Protein AF-A0A1H1LY34-F1 (afdb_monomer_lite)

pLDDT: mean 82.19, std 19.35, range [42.66, 97.94]

Radius of gyration: 26.0 Å; chains: 1; bounding box: 48×31×89 Å

Organism: NCBI:txid441500

Secondary structure (DSSP, 8-state):
-HHHHHHHHHHHHHHHHHHHHHHHHHHHHHHHHHHHHHHHHTT--HHHHHHHHTS-HHHHHHHHHHHSPPP--------------------

Structure (mmCIF, N/CA/C/O backbone):
data_AF-A0A1H1LY34-F1
#
_entry.id   AF-A0A1H1LY34-F1
#
loop_
_atom_site.group_PDB
_atom_site.id
_atom_site.type_symbol
_atom_site.label_atom_id
_atom_site.label_alt_id
_atom_site.label_comp_id
_atom_site.label_asym_id
_atom_site.label_entity_id
_atom_site.label_seq_id
_atom_site.pdbx_PDB_ins_code
_atom_site.Cartn_x
_atom_site.Cartn_y
_atom_site.Cartn_z
_atom_site.occupancy
_atom_site.B_iso_or_equiv
_atom_site.auth_seq_id
_atom_site.auth_comp_id
_atom_site.auth_asym_id
_atom_site.auth_atom_id
_atom_site.pdbx_PDB_model_num
ATOM 1 N N . MET A 1 1 ? 31.970 -4.630 -25.038 1.00 62.47 1 MET A N 1
ATOM 2 C CA . MET A 1 1 ? 31.730 -3.167 -24.965 1.00 62.47 1 MET A CA 1
ATOM 3 C C . MET A 1 1 ? 30.331 -2.700 -25.382 1.00 62.47 1 MET A C 1
ATOM 5 O O . MET A 1 1 ? 29.576 -2.367 -24.483 1.00 62.47 1 MET A O 1
ATOM 9 N N . ARG A 1 2 ? 29.911 -2.659 -26.665 1.00 70.25 2 ARG A N 1
ATOM 10 C CA . ARG A 1 2 ? 28.569 -2.104 -27.017 1.00 70.25 2 ARG A CA 1
ATOM 11 C C . ARG A 1 2 ? 27.383 -2.903 -26.447 1.00 70.25 2 ARG A C 1
ATOM 13 O O . ARG A 1 2 ? 26.381 -2.316 -26.056 1.00 70.25 2 ARG A O 1
ATOM 20 N N . VAL A 1 3 ? 27.515 -4.229 -26.368 1.00 77.06 3 VAL A N 1
ATOM 21 C CA . VAL A 1 3 ? 26.479 -5.127 -25.822 1.00 77.06 3 VAL A CA 1
ATOM 22 C C . VAL A 1 3 ? 26.350 -4.988 -24.300 1.00 77.06 3 VAL A C 1
ATOM 24 O O .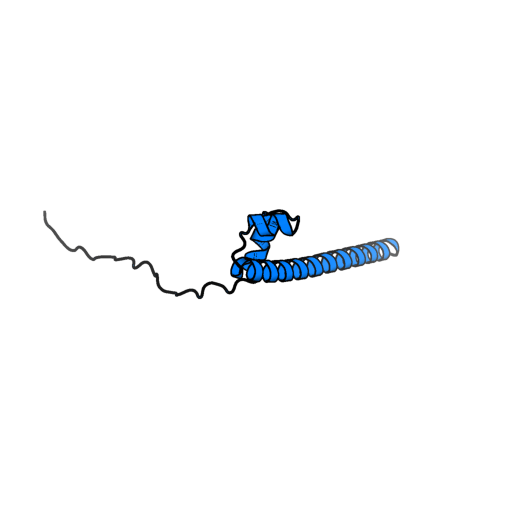 VAL A 1 3 ? 25.238 -4.943 -23.784 1.00 77.06 3 VAL A O 1
ATOM 27 N N . GLU A 1 4 ? 27.466 -4.842 -23.583 1.00 83.88 4 GLU A N 1
ATOM 28 C CA . GLU A 1 4 ? 27.462 -4.623 -22.128 1.00 83.88 4 GLU A CA 1
ATOM 29 C C . GLU A 1 4 ? 26.876 -3.264 -21.759 1.00 83.88 4 GLU A C 1
ATOM 31 O O . GLU A 1 4 ? 26.046 -3.200 -20.861 1.00 83.88 4 GLU A O 1
ATOM 36 N N . ALA A 1 5 ? 27.214 -2.202 -22.498 1.00 87.38 5 ALA A N 1
ATOM 37 C CA . ALA A 1 5 ? 26.623 -0.881 -22.283 1.00 87.38 5 ALA A CA 1
ATOM 38 C C . ALA A 1 5 ? 25.097 -0.892 -22.503 1.00 87.38 5 ALA A C 1
ATOM 40 O O . ALA A 1 5 ? 24.345 -0.305 -21.728 1.00 87.38 5 ALA A O 1
ATOM 41 N N . ALA A 1 6 ? 24.617 -1.609 -23.525 1.00 89.62 6 ALA A N 1
ATOM 42 C CA . ALA A 1 6 ? 23.183 -1.763 -23.769 1.00 89.62 6 ALA A CA 1
ATOM 43 C C . ALA A 1 6 ? 22.483 -2.599 -22.681 1.00 89.62 6 ALA A C 1
ATOM 45 O O . ALA A 1 6 ? 21.367 -2.268 -22.279 1.00 89.62 6 ALA A O 1
ATOM 46 N N . ARG A 1 7 ? 23.128 -3.665 -22.185 1.00 93.44 7 ARG A N 1
ATOM 47 C CA . ARG A 1 7 ? 22.621 -4.475 -21.065 1.00 93.44 7 ARG A CA 1
ATOM 48 C C . ARG A 1 7 ? 22.534 -3.649 -19.783 1.00 93.44 7 ARG A C 1
ATOM 50 O O . ARG A 1 7 ? 21.496 -3.676 -19.131 1.00 93.44 7 ARG A O 1
ATOM 57 N N . GLN A 1 8 ? 23.586 -2.897 -19.470 1.00 95.75 8 GLN A N 1
ATOM 58 C CA . GLN A 1 8 ? 23.651 -2.029 -18.299 1.00 95.75 8 GLN A CA 1
ATOM 59 C C . GLN A 1 8 ? 22.534 -0.980 -18.327 1.00 95.75 8 GLN A C 1
ATOM 61 O O . GLN A 1 8 ? 21.766 -0.881 -17.377 1.00 95.75 8 GLN A O 1
ATOM 66 N N . LYS A 1 9 ? 22.337 -0.306 -19.468 1.00 94.25 9 LYS A N 1
ATOM 67 C CA . LYS A 1 9 ? 21.251 0.671 -19.633 1.00 94.25 9 LYS A CA 1
ATOM 68 C C . LYS A 1 9 ? 19.858 0.064 -19.423 1.00 94.25 9 LYS A C 1
ATOM 70 O O . LYS A 1 9 ? 18.994 0.694 -18.827 1.00 94.25 9 LYS A O 1
ATOM 75 N N . ARG A 1 10 ? 19.608 -1.157 -19.914 1.00 95.81 10 ARG A N 1
ATOM 76 C CA . ARG A 1 10 ? 18.315 -1.839 -19.694 1.00 95.81 10 ARG A CA 1
ATOM 77 C C . ARG A 1 10 ? 18.098 -2.190 -18.227 1.00 95.81 10 ARG A C 1
ATOM 79 O O . ARG A 1 10 ? 16.979 -2.067 -17.744 1.00 95.81 10 ARG A O 1
ATOM 86 N N . MET A 1 11 ? 19.155 -2.617 -17.542 1.00 96.00 11 MET A N 1
ATOM 87 C CA . MET A 1 11 ? 19.107 -2.907 -16.113 1.00 96.00 11 MET A CA 1
ATOM 88 C C . MET A 1 11 ? 18.802 -1.643 -15.308 1.00 96.00 11 MET A C 1
ATOM 90 O O . MET A 1 11 ? 17.920 -1.675 -14.463 1.00 96.00 11 MET A O 1
ATOM 94 N N . GLU A 1 12 ? 19.452 -0.523 -15.620 1.00 96.56 12 GLU A N 1
ATOM 95 C CA . GLU A 1 12 ? 19.187 0.767 -14.970 1.00 96.56 12 GLU A CA 1
ATOM 96 C C . GLU A 1 12 ? 17.734 1.211 -15.152 1.00 96.56 12 GLU A C 1
ATOM 98 O O . GLU A 1 12 ? 17.078 1.560 -14.178 1.00 96.56 12 GLU A O 1
ATOM 103 N N . VAL A 1 13 ? 17.190 1.121 -16.370 1.00 97.50 13 VAL A N 1
ATOM 104 C CA . VAL A 1 13 ? 15.778 1.453 -16.629 1.00 97.50 13 VAL A CA 1
ATOM 105 C C . VAL A 1 13 ? 14.830 0.547 -15.839 1.00 97.50 13 VAL A C 1
ATOM 107 O O . VAL A 1 13 ? 13.856 1.031 -15.266 1.00 97.50 13 VAL A O 1
ATOM 110 N N . ALA A 1 14 ? 15.113 -0.757 -15.785 1.00 96.94 14 ALA A N 1
ATOM 111 C CA . ALA A 1 14 ? 14.300 -1.702 -15.026 1.00 96.94 14 ALA A CA 1
ATOM 112 C C . ALA A 1 14 ? 14.340 -1.407 -13.518 1.00 96.94 14 ALA A C 1
ATOM 114 O O . ALA A 1 14 ? 13.299 -1.423 -12.868 1.00 96.94 14 ALA A O 1
ATOM 115 N N . LEU A 1 15 ? 15.521 -1.094 -12.979 1.00 97.88 15 LEU A N 1
ATOM 116 C CA . LEU A 1 15 ? 15.691 -0.740 -11.571 1.00 97.88 15 LEU A CA 1
ATOM 117 C C . LEU A 1 15 ? 14.966 0.560 -11.226 1.00 97.88 15 LEU A C 1
ATOM 119 O O . LEU A 1 15 ? 14.229 0.587 -10.251 1.00 97.88 15 LEU A O 1
ATOM 123 N N . VAL A 1 16 ? 15.103 1.605 -12.047 1.00 97.94 16 VAL A N 1
ATOM 124 C CA . VAL A 1 16 ? 14.378 2.871 -11.844 1.00 97.94 16 VAL A CA 1
ATOM 125 C C . VAL A 1 16 ? 12.870 2.633 -11.824 1.00 97.94 16 VAL A C 1
ATOM 127 O O . VAL A 1 16 ? 12.193 3.095 -10.913 1.00 97.94 16 VAL A O 1
ATOM 130 N N . SER A 1 17 ? 12.344 1.856 -12.775 1.00 96.44 17 SER A N 1
ATOM 131 C CA . SER A 1 17 ? 10.917 1.526 -12.798 1.00 96.44 17 SER A CA 1
ATOM 132 C C . SER A 1 17 ? 10.471 0.744 -11.561 1.00 96.44 17 SER A C 1
ATOM 134 O O . SER A 1 17 ? 9.350 0.948 -11.101 1.00 96.44 17 SER A O 1
ATOM 136 N N . ALA A 1 18 ? 11.311 -0.158 -11.047 1.00 97.31 18 ALA A N 1
ATOM 137 C CA . ALA A 1 18 ? 11.007 -0.921 -9.843 1.00 97.31 18 ALA A CA 1
ATOM 138 C C . ALA A 1 18 ? 10.989 -0.020 -8.602 1.00 97.31 18 ALA A C 1
ATOM 140 O O . ALA A 1 18 ? 10.038 -0.089 -7.832 1.00 97.31 18 ALA A O 1
ATOM 141 N N . PHE A 1 19 ? 11.980 0.863 -8.444 1.00 96.12 19 PHE A N 1
ATOM 142 C CA . PHE A 1 19 ? 12.022 1.808 -7.326 1.00 96.12 19 PHE A CA 1
ATOM 143 C C . PHE A 1 19 ? 10.828 2.759 -7.340 1.00 96.12 19 PHE A C 1
ATOM 145 O O . PHE A 1 19 ? 10.146 2.877 -6.333 1.00 96.12 19 PHE A O 1
ATOM 152 N N . SER A 1 20 ? 10.471 3.324 -8.497 1.00 95.94 20 SER A N 1
ATOM 153 C CA . SER A 1 20 ? 9.285 4.185 -8.589 1.00 95.94 20 SER A CA 1
ATOM 154 C C . SER A 1 20 ? 7.979 3.457 -8.245 1.00 95.94 20 SER A C 1
ATOM 156 O O . SER A 1 20 ? 7.057 4.070 -7.716 1.00 95.94 20 SER A O 1
ATOM 158 N N . ALA A 1 21 ? 7.876 2.157 -8.541 1.00 97.12 21 ALA A N 1
ATOM 159 C CA . ALA A 1 21 ? 6.715 1.361 -8.147 1.00 97.12 21 ALA A CA 1
ATOM 160 C C . ALA A 1 21 ? 6.677 1.095 -6.632 1.00 97.12 21 ALA A C 1
ATOM 162 O O . ALA A 1 21 ? 5.590 1.042 -6.061 1.00 97.12 21 ALA A O 1
ATOM 163 N N . VAL A 1 22 ? 7.843 0.944 -5.993 1.00 96.31 22 VAL A N 1
ATOM 164 C CA . VAL A 1 22 ? 7.963 0.825 -4.533 1.00 96.31 22 VAL A CA 1
ATOM 165 C C . VAL A 1 22 ? 7.566 2.136 -3.858 1.00 96.31 22 VAL A C 1
ATOM 167 O O . VAL A 1 22 ? 6.692 2.104 -2.999 1.00 96.31 22 VAL A O 1
ATOM 170 N N . ASP A 1 23 ? 8.091 3.275 -4.310 1.00 95.19 23 ASP A N 1
ATOM 171 C CA . ASP A 1 23 ? 7.748 4.591 -3.749 1.00 95.19 23 ASP A CA 1
ATOM 172 C C . ASP A 1 23 ? 6.235 4.856 -3.841 1.00 95.19 23 ASP A C 1
ATOM 174 O O . ASP A 1 23 ? 5.583 5.223 -2.865 1.00 95.19 23 ASP A O 1
ATOM 178 N N . ALA A 1 24 ? 5.634 4.580 -5.005 1.00 95.94 24 ALA A N 1
ATOM 179 C CA . ALA A 1 24 ? 4.192 4.723 -5.193 1.00 95.94 24 ALA A CA 1
ATOM 180 C C . ALA A 1 24 ? 3.378 3.766 -4.302 1.00 95.94 24 ALA A C 1
ATOM 182 O O . ALA A 1 24 ? 2.272 4.105 -3.874 1.00 95.94 24 ALA A O 1
ATOM 183 N N . HIS A 1 25 ? 3.902 2.567 -4.025 1.00 94.50 25 HIS A N 1
ATOM 184 C CA . HIS A 1 25 ? 3.276 1.628 -3.101 1.00 94.50 25 HIS A CA 1
ATOM 185 C C . HIS A 1 25 ? 3.352 2.123 -1.653 1.00 94.50 25 HIS A C 1
ATOM 187 O O . HIS A 1 25 ? 2.347 2.057 -0.949 1.00 94.50 25 HIS A O 1
ATOM 193 N N . GLU A 1 26 ? 4.493 2.662 -1.222 1.00 94.00 26 GLU A N 1
ATOM 194 C CA . GLU A 1 26 ? 4.650 3.258 0.109 1.00 94.00 26 GLU A CA 1
ATOM 195 C C . GLU A 1 26 ? 3.694 4.440 0.306 1.00 94.00 26 GLU A C 1
ATOM 197 O O . GLU A 1 26 ? 2.947 4.470 1.286 1.00 94.00 26 GLU A O 1
ATOM 202 N N . GLU A 1 27 ? 3.613 5.358 -0.662 1.00 95.62 27 GLU A N 1
ATOM 203 C CA . GLU A 1 27 ? 2.650 6.466 -0.624 1.00 95.62 27 GLU A CA 1
ATOM 204 C C . GLU A 1 27 ? 1.195 5.976 -0.544 1.00 95.62 27 GLU A C 1
ATOM 206 O O . GLU A 1 27 ? 0.369 6.560 0.166 1.00 95.62 27 GLU A O 1
ATOM 211 N N . ALA A 1 28 ? 0.859 4.908 -1.273 1.00 95.19 28 ALA A N 1
ATOM 212 C CA . ALA A 1 28 ? -0.471 4.310 -1.227 1.00 95.19 28 ALA A CA 1
ATOM 213 C C . ALA A 1 28 ? -0.764 3.668 0.138 1.00 95.19 28 ALA A C 1
ATOM 215 O O . ALA A 1 28 ? -1.880 3.803 0.641 1.00 95.19 28 ALA A O 1
ATOM 216 N N . MET A 1 29 ? 0.223 3.009 0.751 1.00 95.62 29 MET A N 1
ATOM 217 C CA . MET A 1 29 ? 0.097 2.401 2.079 1.00 95.62 29 MET A CA 1
ATOM 218 C C . MET A 1 29 ? -0.078 3.447 3.181 1.00 95.62 29 MET A C 1
ATOM 220 O O . MET A 1 29 ? -0.874 3.225 4.091 1.00 95.62 29 MET A O 1
ATOM 224 N N . ILE A 1 30 ? 0.588 4.600 3.076 1.00 94.31 30 ILE A N 1
ATOM 225 C CA . ILE A 1 30 ? 0.398 5.726 4.003 1.00 94.31 30 ILE A CA 1
ATOM 226 C C . ILE A 1 30 ? -1.029 6.272 3.890 1.00 94.31 30 ILE A C 1
ATOM 228 O O . ILE A 1 30 ? -1.745 6.315 4.884 1.00 94.31 30 ILE A O 1
ATOM 232 N N . LYS A 1 31 ? -1.497 6.598 2.678 1.00 95.25 31 LYS A N 1
ATOM 233 C CA . LYS A 1 31 ? -2.877 7.085 2.471 1.00 95.25 31 LYS A CA 1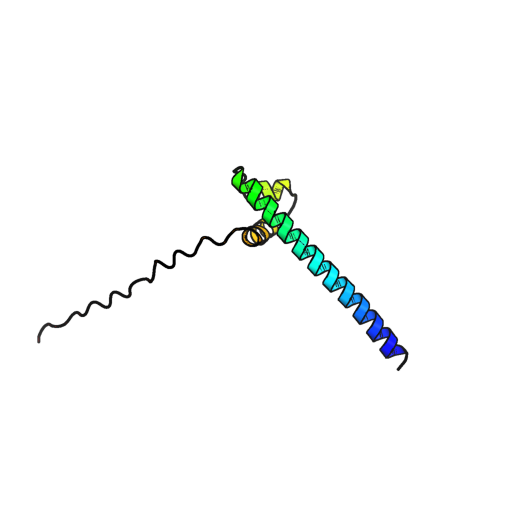
ATOM 234 C C . LYS A 1 31 ? -3.925 6.077 2.933 1.00 95.25 31 LYS A C 1
ATOM 236 O O . LYS A 1 31 ? -4.970 6.456 3.457 1.00 95.25 31 LYS A O 1
ATOM 241 N N . LEU A 1 32 ? -3.655 4.785 2.734 1.00 95.38 32 LEU A N 1
ATOM 242 C CA . LEU A 1 32 ? -4.493 3.730 3.283 1.00 95.38 32 LEU A CA 1
ATOM 243 C C . LEU A 1 32 ? -4.491 3.793 4.813 1.00 95.38 32 LEU A C 1
ATOM 245 O O . LEU A 1 32 ? -5.564 3.801 5.399 1.00 95.38 32 LEU A O 1
ATOM 249 N N . GLY A 1 33 ? -3.327 3.881 5.458 1.00 94.94 33 GLY A N 1
ATOM 250 C CA . GLY A 1 33 ? -3.208 4.016 6.911 1.00 94.94 33 GLY A CA 1
ATOM 251 C C . GLY A 1 33 ? -4.014 5.191 7.468 1.00 94.94 33 GLY A C 1
ATOM 252 O O . GLY A 1 33 ? -4.806 4.990 8.3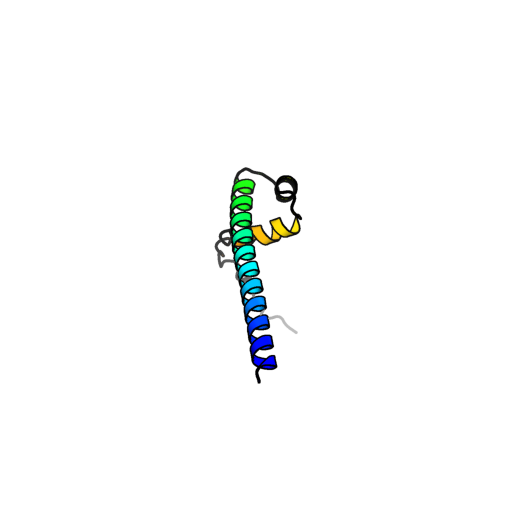89 1.00 94.94 33 GLY A O 1
ATOM 253 N N . GLU A 1 34 ? -3.886 6.377 6.867 1.00 94.81 34 GLU A N 1
ATOM 254 C CA . GLU A 1 34 ? -4.659 7.582 7.216 1.00 94.81 34 GLU A CA 1
ATOM 255 C C . GLU A 1 34 ? -6.169 7.320 7.143 1.00 94.81 34 GLU A C 1
ATOM 257 O O . GLU A 1 34 ? -6.893 7.541 8.115 1.00 94.81 34 GLU A O 1
ATOM 262 N N . ALA A 1 35 ? -6.643 6.754 6.029 1.00 94.75 35 ALA A N 1
ATOM 263 C CA . ALA A 1 35 ? -8.055 6.433 5.852 1.00 94.75 35 ALA A CA 1
ATOM 264 C C . ALA A 1 35 ? -8.548 5.386 6.860 1.00 94.75 35 ALA A C 1
ATOM 266 O O . ALA A 1 35 ? -9.669 5.483 7.361 1.00 94.75 35 ALA A O 1
ATOM 267 N N . VAL A 1 36 ? -7.736 4.371 7.179 1.00 94.81 36 VAL A N 1
ATOM 268 C CA . VAL A 1 36 ? -8.127 3.368 8.175 1.00 94.81 36 VAL A CA 1
ATOM 269 C C . VAL A 1 36 ? -8.269 4.047 9.540 1.00 94.81 36 VAL A C 1
ATOM 271 O O . VAL A 1 36 ? -9.278 3.781 10.196 1.00 94.81 36 VAL A O 1
ATOM 274 N N . VAL A 1 37 ? -7.334 4.927 9.946 1.00 93.62 37 VAL A N 1
ATOM 275 C CA . VAL A 1 37 ? -7.403 5.719 11.200 1.00 93.62 37 VAL A CA 1
ATOM 276 C C . VAL A 1 37 ? -8.716 6.486 11.288 1.00 93.62 37 VAL A C 1
ATOM 278 O O . VAL A 1 37 ? -9.476 6.259 12.230 1.00 93.62 37 VAL A O 1
ATOM 281 N N . GLU A 1 38 ? -9.044 7.282 10.272 1.00 93.56 38 GLU A N 1
ATOM 282 C CA . GLU A 1 38 ? -10.298 8.042 10.234 1.00 93.56 38 GLU A CA 1
ATOM 283 C C . GLU A 1 38 ? -11.534 7.137 10.356 1.00 93.56 38 GLU A C 1
ATOM 285 O O . GLU A 1 38 ? -12.451 7.410 11.130 1.00 93.56 38 GLU A O 1
ATOM 290 N N . LEU A 1 39 ? -11.565 6.015 9.632 1.00 94.44 39 LEU A N 1
ATOM 291 C CA . LEU A 1 39 ? -12.694 5.081 9.678 1.00 94.44 39 LEU A CA 1
ATOM 292 C C . LEU A 1 39 ? -12.841 4.414 11.051 1.00 94.44 39 LEU A C 1
ATOM 294 O O . LEU A 1 39 ? -13.957 4.176 11.519 1.00 94.44 39 LEU A O 1
ATOM 298 N N . LYS A 1 40 ? -11.731 4.123 11.721 1.00 92.94 40 LYS A N 1
ATOM 299 C CA . LYS A 1 40 ? -11.740 3.543 13.067 1.00 92.94 40 LYS A CA 1
ATOM 300 C C . LYS A 1 40 ? -12.155 4.551 14.128 1.00 92.94 40 LYS A C 1
ATOM 302 O O . LYS A 1 40 ? -12.859 4.150 15.053 1.00 92.94 40 LYS A O 1
ATOM 307 N N . ASP A 1 41 ? -11.820 5.827 13.959 1.00 93.12 41 ASP A N 1
ATOM 308 C CA . ASP A 1 41 ? -12.338 6.914 14.797 1.00 93.12 41 ASP A CA 1
ATOM 309 C C . ASP A 1 41 ? -13.857 7.095 14.622 1.00 93.12 41 ASP A C 1
ATOM 311 O O . ASP A 1 41 ? -14.563 7.429 15.574 1.00 93.12 41 ASP A O 1
ATOM 315 N N . LEU A 1 42 ? -14.394 6.772 13.439 1.00 95.12 42 LEU A N 1
ATOM 316 C CA . LEU A 1 42 ? -15.839 6.687 13.176 1.00 95.12 42 LEU A CA 1
ATOM 317 C C . LEU A 1 42 ? -16.496 5.394 13.706 1.00 95.12 42 LEU A C 1
ATOM 319 O O . LEU A 1 42 ? -17.710 5.224 13.577 1.00 95.12 42 LEU A O 1
ATOM 323 N N . GLY A 1 43 ? -15.725 4.488 14.314 1.00 95.44 43 GLY A N 1
ATOM 324 C CA . GLY A 1 43 ? -16.217 3.254 14.931 1.00 95.44 43 GLY A CA 1
ATOM 325 C C . GLY A 1 43 ? -16.270 2.030 14.011 1.00 95.44 43 GLY A C 1
ATOM 326 O O . GLY A 1 43 ? -16.785 0.989 14.423 1.00 95.44 43 GLY A O 1
ATOM 327 N N . GLU A 1 44 ? -15.734 2.105 12.789 1.00 95.81 44 GLU A N 1
ATOM 328 C CA . GLU A 1 44 ? -15.634 0.937 11.905 1.00 95.81 44 GLU A CA 1
ATOM 329 C C . GLU A 1 44 ? -14.603 -0.076 12.432 1.00 95.81 44 GLU A C 1
ATOM 331 O O . GLU A 1 44 ? -13.613 0.259 13.084 1.00 95.81 44 GLU A O 1
ATOM 336 N N . SER A 1 45 ? -14.813 -1.360 12.140 1.00 94.75 45 SER A N 1
ATOM 337 C CA . SER A 1 45 ? -13.860 -2.419 12.496 1.00 94.75 45 SER A CA 1
ATOM 338 C C . SER A 1 45 ? -12.877 -2.687 11.349 1.00 94.75 45 SER A C 1
ATOM 340 O O . SER A 1 45 ? -13.233 -2.543 10.185 1.00 94.75 45 SER A O 1
ATOM 342 N N . LEU A 1 46 ? -11.648 -3.139 11.648 1.00 92.25 46 LEU A N 1
ATOM 343 C CA . LEU A 1 46 ? -10.659 -3.461 10.600 1.00 92.25 46 LEU A CA 1
ATOM 344 C C . LEU A 1 46 ? -11.179 -4.474 9.552 1.00 92.25 46 LEU A C 1
ATOM 346 O O . LEU A 1 46 ? -10.898 -4.268 8.374 1.00 92.25 46 LEU A O 1
ATOM 350 N N . PRO A 1 47 ? -11.940 -5.532 9.919 1.00 95.50 47 PRO A N 1
ATOM 351 C CA . PRO A 1 47 ? -12.574 -6.410 8.932 1.00 95.50 47 PRO A CA 1
ATOM 352 C C . PRO A 1 47 ? -13.551 -5.675 8.005 1.00 95.50 47 PRO A C 1
ATOM 354 O O . PRO A 1 47 ? -13.440 -5.807 6.795 1.00 95.50 47 PRO A O 1
ATOM 357 N N . SER A 1 48 ? -14.440 -4.843 8.563 1.00 96.00 48 SER A N 1
ATOM 358 C CA . SER A 1 48 ? -15.413 -4.054 7.787 1.00 96.00 48 SER A CA 1
ATOM 359 C C . SER A 1 48 ? -14.724 -3.111 6.795 1.00 96.00 48 SER A C 1
ATOM 361 O O . SER A 1 48 ? -15.134 -2.984 5.642 1.00 96.00 48 SER A O 1
ATOM 363 N N . ILE A 1 49 ? -13.625 -2.484 7.223 1.00 95.62 49 ILE A N 1
ATOM 364 C CA . ILE A 1 49 ? -12.824 -1.594 6.377 1.00 95.62 49 ILE A CA 1
ATOM 365 C C . ILE A 1 49 ? -12.172 -2.373 5.229 1.00 95.62 49 ILE A C 1
ATOM 367 O O . ILE A 1 49 ? -12.233 -1.925 4.085 1.00 95.62 49 ILE A O 1
ATOM 371 N N . ALA A 1 50 ? -11.592 -3.545 5.507 1.00 95.88 50 ALA A N 1
ATOM 372 C CA . ALA A 1 50 ? -11.005 -4.405 4.478 1.00 95.88 50 ALA A CA 1
ATOM 373 C C . ALA A 1 50 ? -12.046 -4.845 3.438 1.00 95.88 50 ALA A C 1
ATOM 375 O O . ALA A 1 50 ? -11.801 -4.727 2.235 1.00 95.88 50 ALA A O 1
ATOM 376 N N . ASP A 1 51 ? -13.233 -5.251 3.898 1.00 95.94 51 ASP A N 1
ATOM 377 C CA . ASP A 1 51 ? -14.344 -5.649 3.032 1.00 95.94 51 ASP A CA 1
ATOM 378 C C . ASP A 1 51 ? -14.813 -4.485 2.144 1.00 95.94 51 ASP A C 1
ATOM 380 O O . ASP A 1 51 ? -15.010 -4.662 0.940 1.00 95.94 51 ASP A O 1
ATOM 384 N N . ARG A 1 52 ? -14.941 -3.276 2.711 1.00 95.00 52 ARG A N 1
ATOM 385 C CA . ARG A 1 52 ? -15.374 -2.064 1.992 1.00 95.00 52 ARG A CA 1
ATOM 386 C C . ARG A 1 52 ? -14.360 -1.602 0.946 1.00 95.00 52 ARG A C 1
ATOM 388 O O . ARG A 1 52 ? -14.752 -1.100 -0.104 1.00 95.00 52 ARG A O 1
ATOM 395 N N . LEU A 1 53 ? -13.072 -1.748 1.239 1.00 91.31 53 LEU A N 1
ATOM 396 C CA . LEU A 1 53 ? -11.984 -1.369 0.337 1.00 91.31 53 LEU A CA 1
ATOM 397 C C . LEU A 1 53 ? -11.621 -2.481 -0.659 1.00 91.31 53 LEU A C 1
ATOM 399 O O . LEU A 1 53 ? -10.791 -2.251 -1.535 1.00 91.31 53 LEU A O 1
ATOM 403 N N . HIS A 1 54 ? -12.245 -3.660 -0.555 1.00 94.94 54 HIS A N 1
ATOM 404 C CA . HIS A 1 54 ? -11.942 -4.841 -1.369 1.00 94.94 54 HIS A CA 1
ATOM 405 C C . HIS A 1 54 ? -10.455 -5.227 -1.350 1.00 94.94 54 HIS A C 1
ATOM 407 O O . HIS A 1 54 ? -9.881 -5.614 -2.370 1.00 94.94 54 HIS A O 1
ATOM 413 N N . VAL A 1 55 ? -9.829 -5.134 -0.178 1.00 94.00 55 VAL A N 1
ATOM 414 C CA . VAL A 1 55 ? -8.429 -5.518 0.043 1.00 94.00 55 VAL A CA 1
ATOM 415 C C . VAL A 1 55 ? -8.332 -6.607 1.101 1.00 94.00 55 VAL A C 1
ATOM 417 O O . VAL A 1 55 ? -9.245 -6.816 1.897 1.00 94.00 55 VAL A O 1
ATOM 420 N N . ASP A 1 56 ? -7.196 -7.300 1.131 1.00 94.81 56 ASP A N 1
ATOM 421 C CA . ASP A 1 56 ? -6.941 -8.284 2.175 1.00 94.81 56 ASP A CA 1
ATOM 422 C C . ASP A 1 56 ? -6.848 -7.607 3.552 1.00 94.81 56 ASP A C 1
ATOM 424 O O . ASP A 1 56 ? -6.251 -6.537 3.717 1.00 94.81 56 ASP A O 1
ATOM 428 N N . ARG A 1 57 ? -7.407 -8.260 4.573 1.00 93.44 57 ARG A N 1
ATOM 429 C CA . ARG A 1 57 ? -7.379 -7.768 5.954 1.00 93.44 57 ARG A CA 1
ATOM 430 C C . ARG A 1 57 ? -5.953 -7.530 6.460 1.00 93.44 57 ARG A C 1
ATOM 432 O O . ARG A 1 57 ? -5.741 -6.628 7.275 1.00 93.44 57 ARG A O 1
ATOM 439 N N . LYS A 1 58 ? -4.979 -8.312 5.992 1.00 94.56 58 LYS A N 1
ATOM 440 C CA . LYS A 1 58 ? -3.566 -8.122 6.310 1.00 94.56 58 LYS A CA 1
ATOM 441 C C . LYS A 1 58 ? -3.070 -6.762 5.820 1.00 94.56 58 LYS A C 1
ATOM 443 O O . LYS A 1 58 ? -2.419 -6.076 6.591 1.00 94.56 58 LYS A O 1
ATOM 448 N N . VAL A 1 59 ? -3.450 -6.329 4.616 1.00 94.69 59 VAL A N 1
ATOM 449 C CA . VAL A 1 59 ? -3.041 -5.026 4.056 1.00 94.69 59 VAL A CA 1
ATOM 450 C C . VAL A 1 59 ? -3.548 -3.877 4.930 1.00 94.69 59 VAL A C 1
ATOM 452 O O . VAL A 1 59 ? -2.791 -2.975 5.267 1.00 94.69 59 VAL A O 1
ATOM 455 N N . VAL A 1 60 ? -4.803 -3.949 5.380 1.00 94.38 60 VAL A N 1
ATOM 456 C CA . VAL A 1 60 ? -5.377 -2.963 6.315 1.00 94.38 60 VAL A CA 1
ATOM 457 C C . VAL A 1 60 ? -4.663 -2.987 7.669 1.00 94.38 60 VAL A C 1
ATOM 459 O O . VAL A 1 60 ? -4.400 -1.939 8.254 1.00 94.38 60 VAL A O 1
ATOM 462 N N . THR A 1 61 ? -4.330 -4.180 8.167 1.00 92.88 61 THR A N 1
ATOM 463 C CA . THR A 1 61 ? -3.604 -4.353 9.436 1.00 92.88 61 THR A CA 1
ATOM 464 C C . THR A 1 61 ? -2.178 -3.807 9.360 1.00 92.88 61 THR A C 1
ATOM 466 O O . THR A 1 61 ? -1.722 -3.190 10.317 1.00 92.88 61 THR A O 1
ATOM 469 N N . ASP A 1 62 ? -1.498 -4.006 8.231 1.00 93.81 62 ASP A N 1
ATOM 470 C CA . ASP A 1 62 ? -0.136 -3.529 7.989 1.00 93.81 62 ASP A CA 1
ATOM 471 C C . ASP A 1 62 ? -0.101 -2.003 7.780 1.00 93.81 62 ASP A C 1
ATOM 473 O O . ASP A 1 62 ? 0.850 -1.352 8.201 1.00 93.81 62 ASP A O 1
ATOM 477 N N . ALA A 1 63 ? -1.139 -1.423 7.164 1.00 92.88 63 ALA A N 1
ATOM 478 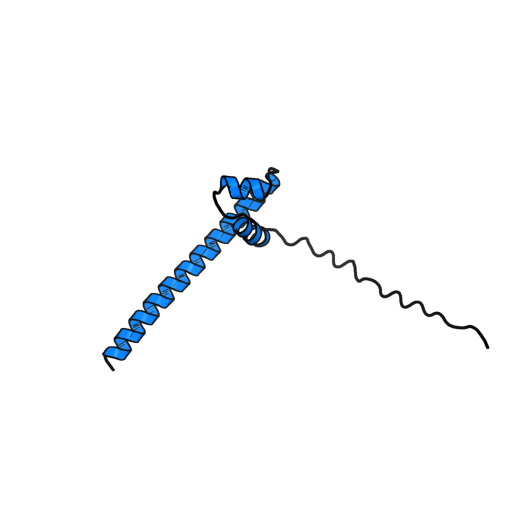C CA . ALA A 1 63 ? -1.237 0.018 6.919 1.00 92.88 63 ALA A CA 1
ATOM 479 C C . ALA A 1 63 ? -1.586 0.823 8.181 1.00 92.88 63 ALA A C 1
ATOM 481 O O . ALA A 1 63 ? -1.096 1.932 8.369 1.00 92.88 63 ALA A O 1
ATOM 482 N N . TRP A 1 64 ? -2.412 0.258 9.067 1.00 88.69 64 TRP A N 1
ATOM 483 C CA . TRP A 1 64 ? -2.863 0.896 10.309 1.00 88.69 64 TRP A CA 1
ATOM 484 C C . TRP A 1 64 ? -1.748 1.532 11.169 1.00 88.69 64 TRP A C 1
ATOM 486 O O . TRP A 1 64 ? -1.888 2.696 11.545 1.00 88.69 64 TRP A O 1
ATOM 496 N N . PRO A 1 65 ? -0.650 0.830 11.516 1.00 88.69 65 PRO A N 1
ATOM 497 C CA . PRO A 1 65 ? 0.399 1.401 12.359 1.00 88.69 65 PRO A CA 1
ATOM 498 C C . PRO A 1 65 ? 1.213 2.510 11.679 1.00 88.69 65 PRO A C 1
ATOM 500 O O . PRO A 1 65 ? 1.848 3.272 12.395 1.00 88.69 65 PRO A O 1
ATOM 503 N N . LEU A 1 66 ? 1.191 2.638 10.345 1.00 89.69 66 LEU A N 1
ATOM 504 C CA . LEU A 1 66 ? 1.989 3.643 9.623 1.00 89.69 66 LEU A CA 1
ATOM 505 C C . LEU A 1 66 ? 1.560 5.083 9.932 1.00 89.69 66 LEU A C 1
ATOM 507 O O . LEU A 1 66 ? 2.362 6.005 9.817 1.00 89.69 66 LEU A O 1
ATOM 511 N N . CYS A 1 67 ? 0.297 5.267 10.317 1.00 86.06 67 CYS A N 1
ATOM 512 C CA . CYS A 1 67 ? -0.309 6.580 10.545 1.00 86.06 67 CYS A CA 1
ATOM 513 C C . CYS A 1 67 ? -0.889 6.724 11.952 1.00 86.06 67 CYS A C 1
ATOM 515 O O . CYS A 1 67 ? -1.429 7.774 12.300 1.00 86.06 67 CYS A O 1
ATOM 517 N N . ARG A 1 68 ? -0.784 5.679 12.780 1.00 74.12 68 ARG A N 1
ATOM 518 C CA . ARG A 1 68 ? -1.154 5.784 14.185 1.00 74.12 68 ARG A CA 1
ATOM 519 C C . ARG A 1 68 ? -0.049 6.574 14.894 1.00 74.12 68 ARG A C 1
ATOM 521 O O . ARG A 1 68 ? 1.102 6.145 14.827 1.00 74.12 68 ARG A O 1
ATOM 528 N N . PRO A 1 69 ? -0.353 7.671 15.610 1.00 58.44 69 PRO A N 1
ATOM 529 C CA . PRO A 1 69 ? 0.608 8.198 16.566 1.00 58.44 69 PRO A CA 1
ATOM 530 C C . PRO A 1 69 ? 0.943 7.059 17.530 1.00 58.44 69 PRO A C 1
ATOM 532 O O . PRO A 1 69 ? 0.025 6.401 18.037 1.00 58.44 69 PRO A O 1
ATOM 535 N N . GLU A 1 70 ? 2.232 6.767 17.729 1.00 56.00 70 GLU A N 1
ATOM 536 C CA . GLU A 1 70 ? 2.618 5.793 18.748 1.00 56.00 70 GLU A CA 1
ATOM 537 C C . GLU A 1 70 ? 1.874 6.149 20.040 1.00 56.00 70 GLU A C 1
ATOM 539 O O . GLU A 1 70 ? 1.741 7.344 20.346 1.00 56.00 70 GLU A O 1
ATOM 544 N N . PRO A 1 71 ? 1.325 5.166 20.783 1.00 44.66 71 PRO A N 1
ATOM 545 C CA . PRO A 1 71 ? 0.924 5.478 22.142 1.00 44.66 71 PRO A CA 1
ATOM 546 C C . PRO A 1 71 ? 2.158 6.112 22.771 1.00 44.66 71 PRO A C 1
ATOM 548 O O . PRO A 1 71 ? 3.229 5.506 22.708 1.00 44.66 71 PRO A O 1
ATOM 551 N N . ALA A 1 72 ? 2.032 7.349 23.268 1.00 44.69 72 ALA A N 1
ATOM 552 C CA . ALA A 1 72 ? 3.089 7.960 24.051 1.00 44.69 72 ALA A CA 1
ATOM 553 C C . ALA A 1 72 ? 3.545 6.871 25.013 1.00 44.69 72 ALA A C 1
ATOM 555 O O . ALA A 1 72 ? 2.728 6.338 25.768 1.00 44.69 72 ALA A O 1
ATOM 556 N N . VAL A 1 73 ? 4.791 6.429 24.862 1.00 45.50 73 VAL A N 1
ATOM 557 C CA . VAL A 1 73 ? 5.391 5.525 25.821 1.00 45.50 73 VAL A CA 1
ATOM 558 C C . VAL A 1 73 ? 5.395 6.315 27.118 1.00 45.50 73 VAL A C 1
ATOM 560 O O . VAL A 1 73 ? 6.286 7.123 27.365 1.00 45.50 73 VAL A O 1
ATOM 563 N N . ASP A 1 74 ? 4.360 6.135 27.936 1.00 42.66 74 ASP A N 1
ATOM 564 C CA . ASP A 1 74 ? 4.513 6.309 29.363 1.00 42.66 74 ASP A CA 1
ATOM 565 C C . ASP A 1 74 ? 5.584 5.289 29.731 1.00 42.66 74 ASP A C 1
ATOM 567 O O . ASP A 1 74 ? 5.340 4.089 29.864 1.00 42.66 74 ASP A O 1
ATOM 571 N N . ALA A 1 75 ? 6.818 5.783 29.772 1.00 47.59 75 ALA A N 1
ATOM 572 C CA . ALA A 1 75 ? 7.996 5.123 30.292 1.00 47.59 75 ALA A CA 1
ATOM 573 C C . ALA A 1 75 ? 7.823 4.940 31.809 1.00 47.59 75 ALA A C 1
ATOM 575 O O . ALA A 1 75 ? 8.547 5.518 32.613 1.00 47.59 75 ALA A O 1
ATOM 576 N N . ALA A 1 76 ? 6.799 4.187 32.196 1.00 48.94 76 ALA A N 1
ATOM 577 C CA . ALA A 1 76 ? 6.412 3.919 33.568 1.00 48.94 76 ALA A CA 1
ATOM 578 C C . ALA A 1 76 ? 5.770 2.529 33.647 1.00 48.94 76 ALA A C 1
ATOM 580 O O . ALA A 1 76 ? 4.601 2.371 33.977 1.00 48.94 76 ALA A O 1
ATOM 581 N N . ASN A 1 77 ? 6.555 1.513 33.306 1.00 42.97 77 ASN A N 1
ATOM 582 C CA . ASN A 1 77 ? 6.620 0.314 34.129 1.00 42.97 77 ASN A CA 1
ATOM 583 C C . ASN A 1 77 ? 7.980 -0.335 33.868 1.00 42.97 77 ASN A C 1
ATOM 585 O O . ASN A 1 77 ? 8.111 -1.336 33.167 1.00 42.97 77 ASN A O 1
ATOM 589 N N . ASP A 1 78 ? 9.006 0.344 34.384 1.00 43.78 78 ASP A N 1
ATOM 590 C CA . ASP A 1 78 ? 10.177 -0.330 34.928 1.00 43.78 78 ASP A CA 1
ATOM 591 C C . ASP A 1 78 ? 9.599 -1.330 35.934 1.00 43.78 78 ASP A C 1
ATOM 593 O O . ASP A 1 78 ? 9.073 -0.932 36.977 1.00 43.78 78 ASP A O 1
ATOM 597 N N . ASP A 1 79 ? 9.496 -2.593 35.521 1.00 43.38 79 ASP A N 1
ATOM 598 C CA . ASP A 1 79 ? 9.118 -3.681 36.409 1.00 43.38 79 ASP A CA 1
ATOM 599 C C . ASP A 1 79 ? 10.234 -3.721 37.441 1.00 43.38 79 ASP A C 1
ATOM 601 O O . ASP A 1 79 ? 11.333 -4.214 37.181 1.00 43.38 79 ASP A O 1
ATOM 605 N N . ALA A 1 80 ? 9.979 -3.032 38.553 1.00 49.22 80 ALA A N 1
ATOM 606 C CA . ALA A 1 80 ? 10.854 -2.974 39.691 1.00 49.22 80 ALA A CA 1
ATOM 607 C C . ALA A 1 80 ? 11.184 -4.419 40.040 1.00 49.22 80 ALA A C 1
ATOM 609 O O . ALA A 1 80 ? 10.344 -5.162 40.549 1.00 49.22 80 ALA A O 1
ATOM 610 N N . VAL A 1 81 ? 12.417 -4.815 39.737 1.00 57.44 81 VAL A N 1
ATOM 611 C CA . VAL A 1 81 ? 13.039 -5.960 40.374 1.00 57.44 81 VAL A CA 1
ATOM 612 C C . VAL A 1 81 ? 13.111 -5.571 41.846 1.00 57.44 81 VAL A C 1
ATOM 614 O O . VAL A 1 81 ? 14.034 -4.887 42.282 1.00 57.44 81 VAL A O 1
ATOM 617 N N . ASP A 1 82 ? 12.059 -5.915 42.585 1.00 53.75 82 ASP A N 1
ATOM 618 C CA . ASP A 1 82 ? 12.030 -5.921 44.040 1.00 53.75 82 ASP A CA 1
ATOM 619 C C . ASP A 1 82 ? 12.987 -7.026 44.490 1.00 53.75 82 ASP A C 1
ATOM 621 O O . ASP A 1 82 ? 12.605 -8.155 44.801 1.00 53.75 82 ASP A O 1
ATOM 625 N N . GLU A 1 83 ? 14.279 -6.714 44.429 1.00 54.56 83 GLU A N 1
ATOM 626 C CA . GLU A 1 83 ? 15.312 -7.447 45.139 1.00 54.56 83 GLU A CA 1
ATOM 627 C C . GLU A 1 83 ? 15.188 -7.062 46.616 1.00 54.56 83 GLU A C 1
ATOM 629 O O . GLU A 1 83 ? 15.918 -6.225 47.148 1.00 54.56 83 GLU A O 1
ATOM 634 N N . SER A 1 84 ? 14.183 -7.640 47.271 1.00 54.22 84 SER A N 1
ATOM 635 C CA . SER A 1 84 ? 14.068 -7.610 48.722 1.00 54.22 84 SER A CA 1
ATOM 636 C C . SER A 1 84 ? 15.321 -8.263 49.328 1.00 54.22 84 SER A C 1
ATOM 638 O O . SER A 1 84 ? 15.627 -9.411 48.988 1.00 54.22 84 SER A O 1
ATOM 640 N N . PRO A 1 85 ? 16.059 -7.588 50.230 1.00 58.12 85 PRO A N 1
ATOM 641 C CA . PRO A 1 85 ? 17.161 -8.210 50.938 1.00 58.12 85 PRO A CA 1
ATOM 642 C C . PRO A 1 85 ? 16.568 -8.992 52.111 1.00 58.12 85 PRO A C 1
ATOM 644 O O . PRO A 1 85 ? 16.226 -8.401 53.133 1.00 58.12 85 PRO A O 1
ATOM 647 N N . ASP A 1 86 ? 16.415 -10.308 51.973 1.00 53.34 86 ASP A N 1
ATOM 648 C CA . ASP A 1 86 ? 16.066 -11.155 53.117 1.00 53.34 86 ASP A CA 1
ATOM 649 C C . ASP A 1 86 ? 17.354 -11.678 53.762 1.00 53.34 86 ASP A C 1
ATOM 651 O O . ASP A 1 86 ? 17.899 -12.730 53.414 1.00 53.34 86 ASP A O 1
ATOM 655 N N . GLU A 1 87 ? 17.903 -10.861 54.663 1.00 59.47 87 GLU A N 1
ATOM 656 C CA . GLU A 1 87 ? 18.873 -11.326 55.646 1.00 59.47 87 GLU A CA 1
ATOM 657 C C . GLU A 1 87 ? 18.177 -12.180 56.718 1.00 59.47 87 GLU A C 1
ATOM 659 O O . GLU A 1 87 ? 17.248 -11.734 57.384 1.00 59.47 87 GLU A O 1
ATOM 664 N N . ALA A 1 88 ? 18.814 -13.328 56.975 1.00 52.09 88 ALA A N 1
ATOM 665 C CA . ALA A 1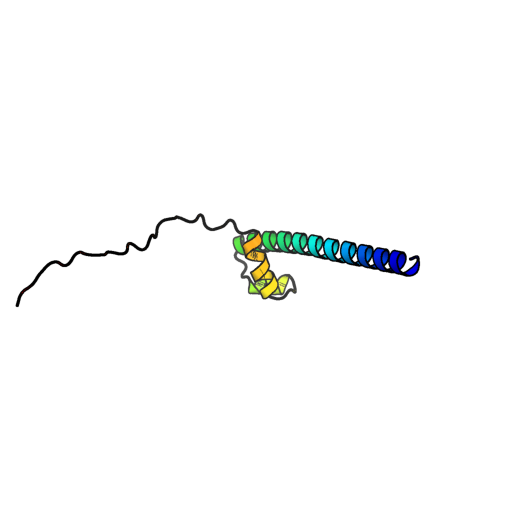 88 ? 18.894 -14.062 58.241 1.00 52.09 88 ALA A CA 1
ATOM 666 C C . ALA A 1 88 ? 17.762 -15.038 58.624 1.00 52.09 88 ALA A C 1
ATOM 668 O O . ALA A 1 88 ? 16.662 -14.638 58.979 1.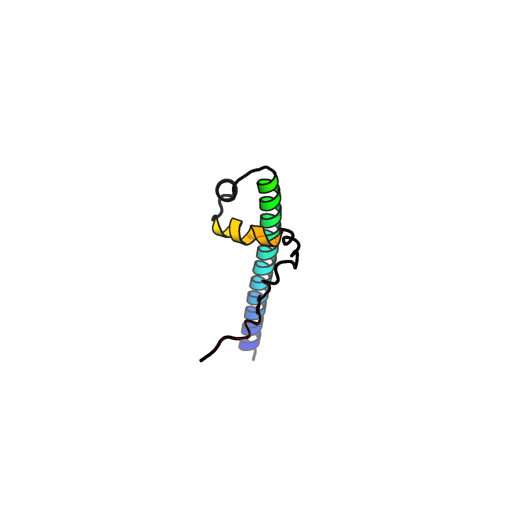00 52.09 88 ALA A O 1
ATOM 669 N N . ALA A 1 89 ? 18.130 -16.323 58.762 1.00 53.91 89 ALA A N 1
ATOM 670 C CA . ALA A 1 89 ? 17.955 -17.070 60.018 1.00 53.91 89 ALA A CA 1
ATOM 671 C C . ALA A 1 89 ? 18.653 -18.452 59.995 1.00 53.91 89 ALA A C 1
ATOM 673 O O . ALA A 1 89 ? 18.286 -19.342 59.238 1.00 53.91 89 ALA A O 1
ATOM 674 N N . GLU A 1 90 ? 19.650 -18.588 60.874 1.00 51.97 90 GLU A N 1
ATOM 675 C CA . GLU A 1 90 ? 19.864 -19.706 61.814 1.00 51.97 90 GLU A CA 1
ATOM 676 C C . GLU A 1 90 ? 19.855 -21.172 61.323 1.00 51.97 90 GLU A C 1
ATOM 678 O O . GLU A 1 90 ? 18.801 -21.766 61.097 1.00 51.97 90 GLU A O 1
ATOM 683 N N . SER A 1 91 ? 21.032 -21.819 61.363 1.00 46.59 91 SER A N 1
ATOM 684 C CA . SER A 1 91 ? 21.320 -23.044 62.156 1.00 46.59 91 SER A CA 1
ATOM 685 C C . SER A 1 91 ? 22.802 -23.419 62.101 1.00 46.59 91 SER A C 1
ATOM 687 O O . SER A 1 91 ? 23.359 -23.463 60.983 1.00 46.59 91 SER A O 1
#

Sequence (91 aa):
MRVEAARQKRMEVALVSAFSAVDAHEEAMIKLGEAVVELKDLGESLPSIADRLHVDRKVVTDAWPLCRPEPAVDAANDDAVDESPDEAAES

Foldseek 3Di:
DVVVVVVVVVVVVVVVVVVVVVVVVVVVLQVLLVVLVVVVVVVDDLVRSCVVVVHDSVSSVVSNVSHDDPPPPPVPDPVPPPPPDDDDDDD